Protein AF-A0A3E0QHQ4-F1 (afdb_monomer_lite)

Secondary structure (DSSP, 8-state):
--HHHHHHHHTSHHHHHH--EEEE-TTS-EEE--S--HHHHHHHHHHHHHH--SEEEE--THHHHT-SSEEEEEEEE-TT---PPSB--SS-EEEEEEEE-EEEEETTEEEEE-TT-EEEE-TT--EEE--SS-EEEEEEEET-HHHHHHHHHHHHHH--

pLDDT: mean 92.23, std 12.74, range [34.88, 98.75]

Radius of gyration: 15.25 Å; chains: 1; bounding box: 35×26×47 Å

Structure (mmCIF, N/CA/C/O backbone):
data_AF-A0A3E0QHQ4-F1
#
_entry.id   AF-A0A3E0QHQ4-F1
#
loop_
_atom_site.group_PDB
_atom_site.id
_atom_site.type_symbol
_atom_site.label_atom_id
_atom_site.label_alt_id
_atom_site.label_comp_id
_atom_site.label_asym_id
_atom_site.label_entity_id
_atom_site.label_seq_id
_atom_site.pdbx_PDB_ins_code
_atom_site.Cartn_x
_atom_site.Cartn_y
_atom_site.Cartn_z
_atom_site.occupancy
_atom_site.B_iso_or_equiv
_atom_site.auth_seq_id
_atom_site.auth_comp_id
_atom_site.auth_asym_id
_atom_site.auth_atom_id
_atom_site.pdbx_PDB_model_num
ATOM 1 N N . MET A 1 1 ? -1.762 -13.694 -1.972 1.00 93.50 1 MET A N 1
ATOM 2 C CA . MET A 1 1 ? -0.458 -13.230 -2.488 1.00 93.50 1 MET A CA 1
ATOM 3 C C . MET A 1 1 ? 0.454 -13.176 -1.283 1.00 93.50 1 MET A C 1
ATOM 5 O O . MET A 1 1 ? 0.002 -12.638 -0.286 1.00 93.50 1 MET A O 1
ATOM 9 N N . THR A 1 2 ? 1.616 -13.823 -1.336 1.00 98.12 2 THR A N 1
ATOM 10 C CA . THR A 1 2 ? 2.604 -13.817 -0.242 1.00 98.12 2 THR A CA 1
ATOM 11 C C . THR A 1 2 ? 3.611 -12.687 -0.449 1.00 98.12 2 THR A C 1
ATOM 13 O O . THR A 1 2 ? 3.608 -12.087 -1.526 1.00 98.12 2 THR A O 1
ATOM 16 N N . PHE A 1 3 ? 4.480 -12.427 0.528 1.00 98.50 3 PHE A N 1
ATOM 17 C CA . PHE A 1 3 ? 5.592 -11.477 0.394 1.00 98.50 3 PHE A CA 1
ATOM 18 C C . PHE A 1 3 ? 6.457 -11.760 -0.836 1.00 98.50 3 PHE A C 1
ATOM 20 O O . PHE A 1 3 ? 6.560 -10.902 -1.702 1.00 98.50 3 PHE A O 1
ATOM 27 N N . GLU A 1 4 ? 6.968 -12.986 -0.975 1.00 98.19 4 GLU A N 1
ATOM 28 C CA . GLU A 1 4 ? 7.810 -13.394 -2.114 1.00 98.19 4 GLU A CA 1
ATOM 29 C C . GLU A 1 4 ? 7.115 -13.135 -3.458 1.00 98.19 4 GLU A C 1
ATOM 31 O O . GLU A 1 4 ? 7.668 -12.497 -4.348 1.00 98.19 4 GLU A O 1
ATOM 36 N N . LYS A 1 5 ? 5.844 -13.544 -3.582 1.00 98.38 5 LYS A N 1
ATOM 37 C CA . LYS A 1 5 ? 5.059 -13.326 -4.807 1.00 98.38 5 LYS A CA 1
ATOM 38 C C . LYS A 1 5 ? 4.820 -11.848 -5.092 1.00 98.38 5 LYS A C 1
ATOM 40 O O . LYS A 1 5 ? 4.667 -11.473 -6.251 1.00 98.38 5 LYS A O 1
ATOM 45 N N . PHE A 1 6 ? 4.700 -11.029 -4.050 1.00 98.50 6 PHE A N 1
ATOM 46 C CA . PHE A 1 6 ? 4.532 -9.594 -4.212 1.00 98.50 6 PHE A CA 1
ATOM 47 C C . PHE A 1 6 ? 5.839 -8.924 -4.635 1.00 98.50 6 PHE A C 1
ATOM 49 O O . PHE A 1 6 ? 5.803 -8.096 -5.532 1.00 98.50 6 PHE A O 1
ATOM 56 N N . GLU A 1 7 ? 6.980 -9.302 -4.060 1.00 98.44 7 GLU A N 1
ATOM 57 C CA . GLU A 1 7 ? 8.294 -8.786 -4.466 1.00 98.44 7 GLU A CA 1
ATOM 58 C C . GLU A 1 7 ? 8.628 -9.168 -5.915 1.00 98.44 7 GLU A C 1
ATOM 60 O O . GLU A 1 7 ? 9.040 -8.312 -6.699 1.00 98.44 7 GLU A O 1
ATOM 65 N N . GLU A 1 8 ? 8.364 -10.419 -6.307 1.00 98.38 8 GLU A N 1
ATOM 66 C CA . GLU A 1 8 ? 8.473 -10.872 -7.700 1.00 98.38 8 GLU A CA 1
ATOM 67 C C . GLU A 1 8 ? 7.584 -10.045 -8.637 1.00 98.38 8 GLU A C 1
ATOM 69 O O . GLU A 1 8 ? 8.031 -9.604 -9.697 1.00 98.38 8 GLU A O 1
ATOM 74 N N . PHE A 1 9 ? 6.329 -9.806 -8.241 1.00 98.44 9 PHE A N 1
ATOM 75 C CA . PHE A 1 9 ? 5.407 -8.962 -8.997 1.00 98.44 9 PHE A CA 1
ATOM 76 C C . PHE A 1 9 ? 5.918 -7.522 -9.095 1.00 98.44 9 PHE A C 1
ATOM 78 O O . PHE A 1 9 ? 5.945 -6.966 -10.189 1.00 98.44 9 PHE A O 1
ATOM 85 N N . LEU A 1 10 ? 6.372 -6.932 -7.993 1.00 97.81 10 LEU A N 1
ATOM 86 C CA . LEU A 1 10 ? 6.834 -5.550 -7.940 1.00 97.81 10 LEU A CA 1
ATOM 87 C C . LEU A 1 10 ? 8.051 -5.320 -8.850 1.00 97.81 10 LEU A C 1
ATOM 89 O O . LEU A 1 10 ? 8.169 -4.260 -9.456 1.00 97.81 10 LEU A O 1
ATOM 93 N N . LEU A 1 11 ? 8.919 -6.323 -9.004 1.00 98.06 11 LEU A N 1
ATOM 94 C CA . LEU A 1 11 ? 10.078 -6.301 -9.907 1.00 98.06 11 LEU A CA 1
ATOM 95 C C . LEU A 1 11 ? 9.751 -6.689 -11.360 1.00 98.06 11 LEU A C 1
ATOM 97 O O . LEU A 1 11 ? 10.646 -6.693 -12.212 1.00 98.06 11 LEU A O 1
ATOM 101 N N . SER A 1 12 ? 8.501 -7.040 -11.661 1.00 97.81 12 SER A N 1
ATOM 102 C CA . SER A 1 12 ? 8.080 -7.478 -12.991 1.00 97.81 12 SER A CA 1
ATOM 103 C C . SER A 1 12 ? 7.784 -6.307 -13.932 1.00 97.81 12 SER A C 1
ATOM 105 O O . SER A 1 12 ? 7.450 -5.198 -13.510 1.00 97.81 12 SER A O 1
ATOM 107 N N . SER A 1 13 ? 7.846 -6.576 -15.237 1.00 96.06 13 SER A N 1
ATOM 108 C CA . SER A 1 13 ? 7.407 -5.623 -16.259 1.00 96.06 13 SER A CA 1
ATOM 109 C C . SER A 1 13 ? 5.898 -5.374 -16.213 1.00 96.06 13 SER A C 1
ATOM 111 O O . SER A 1 13 ? 5.464 -4.282 -16.558 1.00 96.06 13 SER A O 1
ATOM 113 N N . GLU A 1 14 ? 5.103 -6.350 -15.765 1.00 95.75 14 GLU A N 1
ATOM 114 C CA . GLU A 1 14 ? 3.658 -6.185 -15.577 1.00 95.75 14 GLU A CA 1
ATOM 115 C C . GLU A 1 14 ? 3.366 -5.078 -14.560 1.00 95.75 14 GLU A C 1
ATOM 117 O O . GLU A 1 14 ? 2.608 -4.161 -14.864 1.00 95.75 14 GLU A O 1
ATOM 122 N N . CYS A 1 15 ? 4.013 -5.110 -13.389 1.00 96.88 15 CYS A N 1
ATOM 123 C CA . CYS A 1 15 ? 3.838 -4.057 -12.390 1.00 96.88 15 CYS A CA 1
ATOM 124 C C . CYS A 1 15 ? 4.296 -2.698 -12.927 1.00 96.88 15 CYS A C 1
ATOM 126 O O . CYS A 1 15 ? 3.545 -1.733 -12.851 1.00 96.88 15 CYS A O 1
ATOM 128 N N . TYR A 1 16 ? 5.479 -2.649 -13.539 1.00 96.00 16 TYR A N 1
ATOM 129 C CA . TYR A 1 16 ? 6.041 -1.414 -14.082 1.00 96.00 16 TYR A CA 1
ATOM 130 C C . TYR A 1 16 ? 5.143 -0.726 -15.127 1.00 96.00 16 TYR A C 1
ATOM 132 O O . TYR A 1 16 ? 5.019 0.495 -15.113 1.00 96.00 16 TYR A O 1
ATOM 140 N N . TRP A 1 17 ? 4.523 -1.484 -16.036 1.00 93.31 17 TRP A N 1
ATOM 141 C CA . TRP A 1 17 ? 3.737 -0.900 -17.129 1.00 93.31 17 TRP A CA 1
ATOM 142 C C . TRP A 1 17 ? 2.272 -0.633 -16.781 1.00 93.31 17 TRP A C 1
ATOM 144 O O . TRP A 1 17 ? 1.660 0.244 -17.387 1.00 93.31 17 TRP A O 1
ATOM 154 N N . GLU A 1 18 ? 1.693 -1.389 -15.847 1.00 93.75 18 GLU A N 1
ATOM 155 C CA . GLU A 1 18 ? 0.245 -1.359 -15.592 1.00 93.75 18 GLU A CA 1
ATOM 156 C C . GLU A 1 18 ? -0.140 -0.736 -14.246 1.00 93.75 18 GLU A C 1
ATOM 158 O O . GLU A 1 18 ? -1.335 -0.574 -13.971 1.00 93.75 18 GLU A O 1
ATOM 163 N N . HIS A 1 19 ? 0.837 -0.395 -13.401 1.00 95.56 19 HIS A N 1
ATOM 164 C CA . HIS A 1 19 ? 0.591 0.068 -12.040 1.00 95.56 19 HIS A CA 1
ATOM 165 C C . HIS A 1 19 ? 1.437 1.282 -11.665 1.00 95.56 19 HIS A C 1
ATOM 167 O O . HIS A 1 19 ? 2.629 1.352 -11.952 1.00 95.56 19 HIS A O 1
ATOM 173 N N . ASP A 1 20 ? 0.822 2.201 -10.921 1.00 95.50 20 ASP A N 1
ATOM 174 C CA . ASP A 1 20 ? 1.558 3.291 -10.290 1.00 95.50 20 ASP A CA 1
ATOM 175 C C . ASP A 1 20 ? 2.184 2.781 -8.993 1.00 95.50 20 ASP A C 1
ATOM 177 O O . ASP A 1 20 ? 1.489 2.270 -8.103 1.00 95.50 20 ASP A O 1
ATOM 181 N N . VAL A 1 21 ? 3.501 2.938 -8.881 1.00 97.75 21 VAL A N 1
ATOM 182 C CA . VAL A 1 21 ? 4.266 2.527 -7.704 1.00 97.75 21 VAL A CA 1
ATOM 183 C C . VAL A 1 21 ? 4.810 3.755 -7.000 1.00 97.75 21 VAL A C 1
ATOM 185 O O . VAL A 1 21 ? 5.430 4.634 -7.596 1.00 97.75 21 VAL A O 1
ATOM 188 N N . SER A 1 22 ? 4.571 3.813 -5.699 1.00 98.31 22 SER A N 1
ATOM 189 C CA . SER A 1 22 ? 5.026 4.887 -4.827 1.00 98.31 22 SER A CA 1
ATOM 190 C C . SER A 1 22 ? 5.534 4.320 -3.509 1.00 98.31 22 SER A C 1
ATOM 192 O O . SER A 1 22 ? 5.341 3.140 -3.206 1.00 98.31 22 SER A O 1
ATOM 194 N N . TYR A 1 23 ? 6.186 5.153 -2.710 1.00 98.44 23 TYR A N 1
ATOM 195 C CA . TYR A 1 23 ? 6.581 4.802 -1.352 1.00 98.44 23 TYR A CA 1
ATOM 196 C C . TYR A 1 23 ? 6.233 5.923 -0.378 1.00 98.44 23 TYR A C 1
ATOM 198 O O . TYR A 1 23 ? 6.198 7.093 -0.748 1.00 98.44 23 TYR A O 1
ATOM 206 N N . ILE A 1 24 ? 5.955 5.552 0.866 1.00 98.38 24 ILE A N 1
ATOM 207 C CA . ILE A 1 24 ? 5.717 6.469 1.977 1.00 98.38 24 ILE A CA 1
ATOM 208 C C . ILE A 1 24 ? 7.021 6.568 2.758 1.00 98.38 24 ILE A C 1
ATOM 210 O O . ILE A 1 24 ? 7.557 5.541 3.178 1.00 98.38 24 ILE A O 1
ATOM 214 N N . ASP A 1 25 ? 7.544 7.778 2.918 1.00 97.25 25 ASP A N 1
ATOM 215 C CA . ASP A 1 25 ? 8.759 8.024 3.691 1.00 97.25 25 ASP A CA 1
ATOM 216 C C . ASP A 1 25 ? 8.486 8.133 5.199 1.00 97.25 25 ASP A C 1
ATOM 218 O O . ASP A 1 25 ? 7.344 8.138 5.654 1.00 97.25 25 ASP A O 1
ATOM 222 N N . LYS A 1 26 ? 9.555 8.246 5.990 1.00 95.81 26 LYS A N 1
ATOM 223 C CA . LYS A 1 26 ? 9.501 8.398 7.454 1.00 95.81 26 LYS A CA 1
ATOM 224 C C . LYS A 1 26 ? 8.670 9.589 7.951 1.00 95.81 26 LYS A C 1
ATOM 226 O O . LYS A 1 26 ? 8.250 9.578 9.105 1.00 95.81 26 LYS A O 1
ATOM 231 N N . ASP A 1 27 ? 8.463 10.597 7.106 1.00 95.31 27 ASP A N 1
ATOM 232 C CA . ASP A 1 27 ? 7.695 11.799 7.424 1.00 95.31 27 ASP A CA 1
ATOM 233 C C . ASP A 1 27 ? 6.208 11.623 7.043 1.00 95.31 27 ASP A C 1
ATOM 235 O O . ASP A 1 27 ? 5.406 12.543 7.200 1.00 95.31 27 ASP A O 1
ATOM 239 N N . GLY A 1 28 ? 5.820 10.431 6.568 1.00 93.69 28 GLY A N 1
ATOM 240 C CA . GLY A 1 28 ? 4.455 10.091 6.169 1.00 93.69 28 GLY A CA 1
ATOM 241 C C . GLY A 1 28 ? 4.079 10.602 4.777 1.00 93.69 28 GLY A C 1
ATOM 242 O O . GLY A 1 28 ? 2.896 10.606 4.428 1.00 93.69 28 GLY A O 1
ATOM 243 N N . LEU A 1 29 ? 5.054 11.039 3.973 1.00 95.31 29 LEU A N 1
ATOM 244 C CA . LEU A 1 29 ? 4.827 11.615 2.649 1.00 95.31 29 LEU A CA 1
ATOM 245 C C . LEU A 1 29 ? 4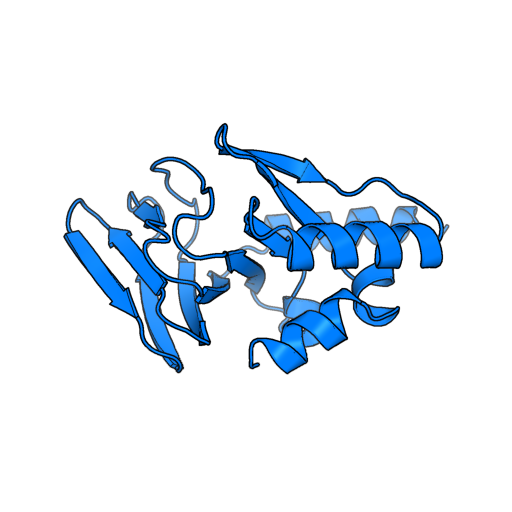.909 10.535 1.565 1.00 95.31 29 LEU A C 1
ATOM 247 O O . LEU A 1 29 ? 5.855 9.751 1.529 1.00 95.31 29 LEU A O 1
ATOM 251 N N . GLN A 1 30 ? 3.922 10.506 0.663 1.00 97.06 30 GLN A N 1
ATOM 252 C CA . GLN A 1 30 ? 3.903 9.596 -0.488 1.00 97.06 30 GLN A CA 1
ATOM 253 C C . GLN A 1 30 ? 4.696 10.192 -1.663 1.00 97.06 30 GLN A C 1
ATOM 255 O O . GLN A 1 30 ? 4.409 11.301 -2.114 1.00 97.06 30 GLN A O 1
ATOM 260 N N . HIS A 1 31 ? 5.627 9.412 -2.211 1.00 97.00 31 HIS A N 1
ATOM 261 C CA . HIS A 1 31 ? 6.467 9.760 -3.357 1.00 97.00 31 HIS A CA 1
ATOM 262 C C . HIS A 1 31 ? 6.239 8.772 -4.495 1.00 97.00 31 HIS A C 1
ATOM 264 O O . HIS A 1 31 ? 6.480 7.575 -4.340 1.00 97.00 31 HIS A O 1
ATOM 270 N N . LEU A 1 32 ? 5.771 9.262 -5.643 1.00 96.75 32 LEU A N 1
ATOM 271 C CA . LEU A 1 32 ? 5.648 8.453 -6.855 1.00 96.75 32 LEU A CA 1
ATOM 272 C C . LEU A 1 32 ? 7.044 8.128 -7.402 1.00 96.75 32 LEU A C 1
ATOM 274 O O . LEU A 1 32 ? 7.881 9.025 -7.519 1.00 96.75 32 LEU A O 1
ATOM 278 N N . ILE A 1 33 ? 7.288 6.868 -7.769 1.00 94.31 33 ILE A N 1
ATOM 279 C CA . ILE A 1 33 ? 8.486 6.511 -8.532 1.00 94.31 33 ILE A CA 1
ATOM 280 C C . ILE A 1 33 ? 8.309 7.095 -9.934 1.00 94.31 33 ILE A C 1
ATOM 282 O O . ILE A 1 33 ? 7.375 6.742 -10.652 1.00 94.31 33 ILE A O 1
ATOM 286 N N . ALA A 1 34 ? 9.168 8.049 -10.288 1.00 86.81 34 ALA A N 1
ATOM 287 C CA . ALA A 1 34 ? 9.059 8.781 -11.541 1.00 86.81 34 ALA A CA 1
ATOM 288 C C . ALA A 1 34 ? 9.223 7.852 -12.762 1.00 86.81 34 ALA A C 1
ATOM 290 O O . ALA A 1 34 ? 9.878 6.813 -12.656 1.00 86.81 34 ALA A O 1
ATOM 291 N N . PRO A 1 35 ? 8.677 8.235 -13.934 1.00 79.12 35 PRO A N 1
ATOM 292 C CA . PRO A 1 35 ? 8.932 7.519 -15.177 1.00 79.12 35 PRO A CA 1
ATOM 293 C C . PRO A 1 35 ? 10.437 7.420 -15.437 1.00 79.12 35 PRO A C 1
ATOM 295 O O . PRO A 1 35 ? 11.134 8.435 -15.481 1.00 79.12 35 PRO A O 1
ATOM 298 N N . GLN A 1 36 ? 10.925 6.197 -15.593 1.00 88.31 36 GLN A N 1
ATOM 299 C CA . GLN A 1 36 ? 12.336 5.868 -15.772 1.00 88.31 36 GLN A CA 1
ATOM 300 C C . GLN A 1 36 ? 12.449 4.564 -16.554 1.00 88.31 36 GLN A C 1
ATOM 302 O O . GLN A 1 36 ? 11.459 3.851 -16.681 1.00 88.31 36 GLN A O 1
ATOM 307 N N . GLU A 1 37 ? 13.623 4.225 -17.080 1.00 96.06 37 GLU A N 1
ATOM 308 C CA . GLU A 1 37 ? 13.770 2.965 -17.815 1.00 96.06 37 GLU A CA 1
ATOM 309 C C . GLU A 1 37 ? 13.477 1.761 -16.901 1.00 96.06 37 GLU A C 1
ATOM 311 O O . GLU A 1 37 ? 13.741 1.792 -15.696 1.00 96.06 37 GLU A O 1
ATOM 316 N N . PHE A 1 38 ? 12.967 0.658 -17.461 1.00 95.88 38 PHE A N 1
ATOM 317 C CA . PHE A 1 38 ? 12.530 -0.491 -16.651 1.00 95.88 38 PHE A CA 1
ATOM 318 C C . PHE A 1 38 ? 13.631 -1.028 -15.715 1.00 95.88 38 PHE A C 1
ATOM 320 O O . PHE A 1 38 ? 13.367 -1.364 -14.563 1.00 95.88 38 PHE A O 1
ATOM 327 N N . TRP A 1 39 ? 14.887 -1.055 -16.166 1.00 95.94 39 TRP A N 1
ATOM 328 C CA . TRP A 1 39 ? 16.010 -1.503 -15.335 1.00 95.94 39 TRP A CA 1
ATOM 329 C C . TRP A 1 39 ? 16.315 -0.535 -14.172 1.00 95.94 39 TRP A C 1
ATOM 331 O O . TRP A 1 39 ? 16.702 -0.976 -13.084 1.00 95.94 39 TRP A O 1
ATOM 341 N N . GLU A 1 40 ? 16.113 0.774 -14.363 1.00 96.62 40 GLU A N 1
ATOM 342 C CA . GLU A 1 40 ? 16.244 1.786 -13.305 1.00 96.62 40 GLU A CA 1
ATOM 343 C C . GLU A 1 40 ? 15.140 1.586 -12.272 1.00 96.62 40 GLU A C 1
ATOM 345 O O . GLU A 1 40 ? 15.391 1.639 -11.064 1.00 96.62 40 GLU A O 1
ATOM 350 N N . TYR A 1 41 ? 13.910 1.330 -12.740 1.00 97.12 41 TYR A N 1
ATOM 351 C CA . TYR A 1 41 ? 12.757 0.996 -11.898 1.00 97.12 41 TYR A CA 1
ATOM 352 C C . TYR A 1 41 ? 13.055 -0.226 -11.033 1.00 97.12 41 TYR A C 1
ATOM 354 O O . TYR A 1 41 ? 12.985 -0.132 -9.807 1.00 97.12 41 TYR A O 1
ATOM 362 N N . GLN A 1 42 ? 13.498 -1.328 -11.644 1.00 97.00 42 GLN A N 1
ATOM 363 C CA . GLN A 1 42 ? 13.854 -2.544 -10.913 1.00 97.00 42 GLN A CA 1
ATOM 364 C C . GLN A 1 42 ? 14.938 -2.284 -9.865 1.00 97.00 42 GLN A C 1
ATOM 366 O O . GLN A 1 42 ? 14.820 -2.753 -8.737 1.00 97.00 42 GLN A O 1
ATOM 371 N N . THR A 1 43 ? 15.966 -1.501 -10.203 1.00 96.81 43 THR A N 1
ATOM 372 C CA . THR A 1 43 ? 17.051 -1.164 -9.267 1.00 96.81 43 THR A CA 1
ATOM 373 C C . THR A 1 43 ? 16.538 -0.339 -8.087 1.00 96.81 43 THR A C 1
ATOM 375 O O . THR A 1 43 ? 16.899 -0.599 -6.940 1.00 96.81 43 THR A O 1
ATOM 378 N N . THR A 1 44 ? 15.671 0.637 -8.360 1.00 97.38 44 THR A N 1
ATOM 379 C CA . THR A 1 44 ? 15.077 1.503 -7.336 1.00 97.38 44 THR A CA 1
ATOM 380 C C . THR A 1 44 ? 14.198 0.692 -6.394 1.00 97.38 44 THR A C 1
ATOM 382 O O . THR A 1 44 ? 14.389 0.738 -5.183 1.00 97.38 44 THR A O 1
ATOM 385 N N . VAL A 1 45 ? 13.280 -0.102 -6.940 1.00 97.50 45 VAL A N 1
ATOM 386 C CA . VAL A 1 45 ? 12.376 -0.956 -6.165 1.00 97.50 45 VAL A CA 1
ATOM 387 C C . VAL A 1 45 ? 13.138 -2.001 -5.355 1.00 97.50 45 VAL A C 1
ATOM 389 O O . VAL A 1 45 ? 12.859 -2.161 -4.170 1.00 97.50 45 VAL A O 1
ATOM 392 N N . ALA A 1 46 ? 14.122 -2.681 -5.953 1.00 98.06 46 ALA A N 1
ATOM 393 C CA . ALA A 1 46 ? 14.938 -3.668 -5.247 1.00 98.06 46 ALA A CA 1
ATOM 394 C C . ALA A 1 46 ? 15.662 -3.046 -4.047 1.00 98.06 46 ALA A C 1
ATOM 396 O O . ALA A 1 46 ? 15.725 -3.656 -2.981 1.00 98.06 46 ALA A O 1
ATOM 397 N N . ARG A 1 47 ? 16.160 -1.812 -4.199 1.00 98.12 47 ARG A N 1
ATOM 398 C CA . ARG A 1 47 ? 16.756 -1.059 -3.094 1.00 98.12 47 ARG A CA 1
ATOM 399 C C . ARG A 1 47 ? 15.730 -0.760 -1.997 1.00 98.12 47 ARG A C 1
ATOM 401 O O . ARG A 1 47 ? 16.018 -1.040 -0.842 1.00 98.12 47 ARG A O 1
ATOM 408 N N . LEU A 1 48 ? 14.540 -0.259 -2.344 1.00 97.94 48 LEU A N 1
ATOM 409 C CA . LEU A 1 48 ? 13.492 0.052 -1.359 1.00 97.94 48 LEU A CA 1
ATOM 410 C C . LEU A 1 48 ? 13.033 -1.189 -0.577 1.00 97.94 48 LEU A C 1
ATOM 412 O O . LEU A 1 48 ? 12.805 -1.096 0.627 1.00 97.94 48 LEU A O 1
ATOM 416 N N . ILE A 1 49 ? 12.928 -2.347 -1.241 1.00 97.94 49 ILE A N 1
ATOM 417 C CA . ILE A 1 49 ? 12.646 -3.628 -0.574 1.00 97.94 49 ILE A CA 1
ATOM 418 C C . ILE A 1 49 ? 13.768 -3.969 0.414 1.00 97.94 49 ILE A C 1
ATOM 420 O O . ILE A 1 49 ? 13.486 -4.345 1.545 1.00 97.94 49 ILE A O 1
ATOM 424 N N . ALA A 1 50 ? 15.030 -3.851 -0.010 1.00 97.62 50 ALA A N 1
ATOM 425 C CA . ALA A 1 50 ? 16.182 -4.267 0.787 1.00 97.62 50 ALA A CA 1
ATOM 426 C C . ALA A 1 50 ? 16.475 -3.348 1.984 1.00 97.62 50 ALA A C 1
ATOM 428 O O . ALA A 1 50 ? 16.969 -3.822 3.003 1.00 97.62 50 ALA A O 1
ATOM 429 N N . GLU A 1 51 ? 16.213 -2.047 1.853 1.00 96.25 51 GLU A N 1
ATOM 430 C CA . GLU A 1 51 ? 16.448 -1.063 2.915 1.00 96.25 51 GLU A CA 1
ATOM 431 C C . GLU A 1 51 ? 15.420 -1.184 4.049 1.00 96.25 51 GLU A C 1
ATOM 433 O O . GLU A 1 51 ? 15.752 -0.894 5.192 1.00 96.25 51 GLU A O 1
ATOM 438 N N . GLU A 1 52 ? 14.195 -1.641 3.759 1.00 96.44 52 GLU A N 1
ATOM 439 C CA . GLU A 1 52 ? 13.115 -1.794 4.750 1.00 96.44 52 GLU A CA 1
ATOM 440 C C . GLU A 1 52 ? 12.831 -0.508 5.568 1.00 96.44 52 GLU A C 1
ATOM 442 O O . GLU A 1 52 ? 12.362 -0.567 6.703 1.00 96.44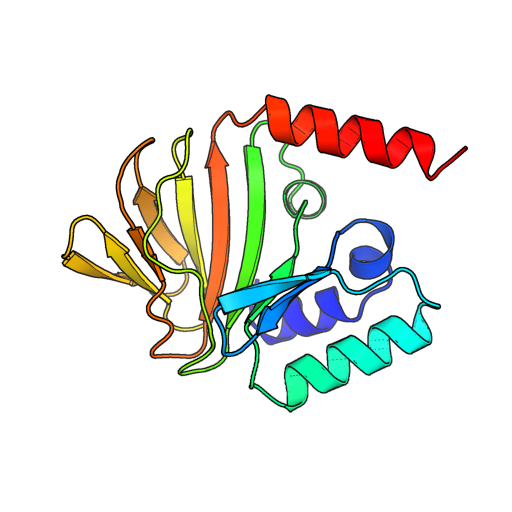 52 GLU A O 1
ATOM 447 N N . GLU A 1 53 ? 13.064 0.675 4.984 1.00 97.00 53 GLU A N 1
ATOM 448 C CA . GLU A 1 53 ? 12.844 1.976 5.648 1.00 97.00 53 GLU A CA 1
ATOM 449 C C . GLU A 1 53 ? 11.528 2.664 5.250 1.00 97.00 53 GLU A C 1
ATOM 451 O O . GLU A 1 53 ? 11.090 3.615 5.901 1.00 97.00 53 GLU A O 1
ATOM 456 N N . VAL A 1 54 ? 10.883 2.201 4.177 1.00 98.38 54 VAL A N 1
ATOM 457 C CA . VAL A 1 54 ? 9.684 2.822 3.596 1.00 98.38 54 VAL A CA 1
ATOM 458 C C . VAL A 1 54 ? 8.540 1.825 3.481 1.00 98.38 54 VAL A C 1
ATOM 460 O O . VAL A 1 54 ? 8.759 0.619 3.399 1.00 98.38 54 VAL A O 1
ATOM 463 N N . THR A 1 55 ? 7.308 2.325 3.402 1.00 98.62 55 THR A N 1
ATOM 464 C CA . THR A 1 55 ? 6.162 1.499 2.994 1.00 98.62 55 THR A CA 1
ATOM 465 C C . THR A 1 55 ? 5.933 1.670 1.505 1.00 98.62 55 THR A C 1
ATOM 467 O O . THR A 1 55 ? 5.670 2.778 1.045 1.00 98.62 55 THR A O 1
ATOM 470 N N . ILE A 1 56 ? 5.990 0.580 0.746 1.00 98.69 56 ILE A N 1
ATOM 471 C CA . ILE A 1 56 ? 5.720 0.599 -0.693 1.00 98.69 56 ILE A CA 1
ATOM 472 C C . ILE A 1 56 ? 4.211 0.500 -0.918 1.00 98.69 56 ILE A C 1
ATOM 474 O O . ILE A 1 56 ? 3.531 -0.318 -0.294 1.00 98.69 56 ILE A O 1
ATOM 478 N N . LYS A 1 57 ? 3.687 1.317 -1.829 1.00 98.56 57 LYS A N 1
ATOM 479 C CA . LYS A 1 57 ? 2.285 1.337 -2.246 1.00 98.56 57 LYS A CA 1
ATOM 480 C C . LYS A 1 57 ? 2.192 1.114 -3.751 1.00 98.56 57 LYS A C 1
ATOM 482 O O . LYS A 1 57 ? 2.815 1.835 -4.528 1.00 98.56 57 LYS A O 1
ATOM 487 N N . VAL A 1 58 ? 1.364 0.153 -4.148 1.00 98.25 58 VAL A N 1
ATOM 488 C CA . VAL A 1 58 ? 1.017 -0.118 -5.547 1.00 98.25 58 VAL A CA 1
ATOM 489 C C . VAL A 1 58 ? -0.458 0.169 -5.752 1.00 98.25 58 VAL A C 1
ATOM 491 O O . VAL A 1 58 ? -1.315 -0.398 -5.067 1.00 98.25 58 VAL A O 1
ATOM 494 N N . GLU A 1 59 ? -0.763 1.045 -6.697 1.00 96.69 59 GLU A N 1
ATOM 495 C CA . GLU A 1 59 ? -2.134 1.391 -7.054 1.00 96.69 59 GLU A CA 1
ATOM 496 C C . GLU A 1 59 ? -2.624 0.557 -8.245 1.00 96.69 59 GLU A C 1
ATOM 498 O O . GLU A 1 59 ? -1.884 -0.186 -8.890 1.00 96.69 59 GLU A O 1
ATOM 503 N N . GLN A 1 60 ? -3.918 0.652 -8.538 1.00 95.19 60 GLN A N 1
ATOM 504 C CA . GLN A 1 60 ? -4.545 -0.019 -9.680 1.00 95.19 60 GLN A CA 1
ATOM 505 C C . GLN A 1 60 ? -4.537 -1.564 -9.634 1.00 95.19 60 GLN A C 1
ATOM 507 O O . GLN A 1 60 ? -4.722 -2.226 -10.658 1.00 95.19 60 GLN A O 1
ATOM 512 N N . MET A 1 61 ? -4.397 -2.176 -8.453 1.00 96.81 61 MET A N 1
ATOM 513 C CA . MET A 1 61 ? -4.318 -3.639 -8.283 1.00 96.81 61 MET A CA 1
ATOM 514 C C . MET A 1 61 ? -5.605 -4.391 -8.652 1.00 96.81 61 MET A C 1
ATOM 516 O O . MET A 1 61 ? -5.590 -5.610 -8.836 1.00 96.81 61 MET A O 1
ATOM 520 N N . GLN A 1 62 ? -6.716 -3.681 -8.855 1.00 94.62 62 GLN A N 1
ATOM 521 C CA . GLN A 1 62 ? -7.915 -4.233 -9.483 1.00 94.62 62 GLN A CA 1
ATOM 522 C C . GLN A 1 62 ? -7.651 -4.777 -10.890 1.00 94.62 62 GLN A C 1
ATOM 524 O O . GLN A 1 62 ? -8.323 -5.724 -11.284 1.00 94.62 62 GLN A O 1
ATOM 529 N N . ARG A 1 63 ? -6.654 -4.258 -11.623 1.00 92.69 63 ARG A N 1
ATOM 530 C CA . ARG A 1 63 ? -6.249 -4.793 -12.935 1.00 92.69 63 ARG A CA 1
ATOM 531 C C . ARG A 1 63 ? -5.691 -6.205 -12.802 1.00 92.69 63 ARG A C 1
ATOM 533 O O . ARG A 1 63 ? -6.206 -7.130 -13.427 1.00 92.69 63 ARG A O 1
ATOM 540 N N . TYR A 1 64 ? -4.714 -6.369 -11.910 1.00 95.00 64 TYR A N 1
ATOM 541 C CA . TYR A 1 64 ? -4.074 -7.650 -11.618 1.00 95.00 64 TYR A CA 1
ATOM 542 C C . TYR A 1 64 ? -5.096 -8.708 -11.169 1.00 95.00 64 TYR A C 1
ATOM 544 O O . TYR A 1 64 ? -5.107 -9.841 -11.652 1.00 95.00 64 TYR A O 1
ATOM 552 N N . TRP A 1 65 ? -6.024 -8.330 -10.282 1.00 95.00 65 TRP A N 1
ATOM 553 C CA . TRP A 1 65 ? -7.067 -9.234 -9.780 1.00 95.00 65 TRP A CA 1
ATOM 554 C C . TRP A 1 65 ? -8.359 -9.265 -10.605 1.00 95.00 65 TRP A C 1
ATOM 556 O O . TRP A 1 65 ? -9.273 -10.006 -10.247 1.00 95.00 65 TRP A O 1
ATOM 566 N N . LYS A 1 66 ? -8.422 -8.524 -11.717 1.00 93.56 66 LYS A N 1
ATOM 567 C CA . LYS A 1 66 ? -9.556 -8.471 -12.655 1.00 93.56 66 LYS A CA 1
ATOM 568 C C . LYS A 1 66 ? -10.888 -8.076 -12.003 1.00 93.56 66 LYS A C 1
ATOM 570 O O . LYS A 1 66 ? -11.926 -8.655 -12.313 1.00 93.56 66 LYS A O 1
ATOM 575 N N . TRP A 1 67 ? -10.847 -7.083 -11.119 1.00 91.31 67 TRP A N 1
ATOM 576 C CA . TRP A 1 67 ? -12.037 -6.424 -10.575 1.00 91.31 67 TRP A CA 1
ATOM 577 C C . TRP A 1 67 ? -12.368 -5.162 -11.375 1.00 91.31 67 TRP A C 1
ATOM 579 O O . TRP A 1 67 ? -11.473 -4.423 -11.787 1.00 91.31 67 TRP A O 1
ATOM 589 N N . ASP A 1 68 ? -13.656 -4.895 -11.571 1.00 87.62 68 ASP A N 1
ATOM 590 C CA . ASP A 1 68 ? -14.167 -3.739 -12.316 1.00 87.62 68 ASP A CA 1
ATOM 591 C C . ASP A 1 68 ? -15.114 -2.839 -11.501 1.00 87.62 68 ASP A C 1
ATOM 593 O O . ASP A 1 68 ? -15.546 -1.803 -12.008 1.00 87.62 68 ASP A O 1
ATOM 597 N N . ASP A 1 69 ? -15.370 -3.194 -10.238 1.00 87.19 69 ASP A N 1
ATOM 598 C CA . ASP A 1 69 ? -16.343 -2.573 -9.329 1.00 87.19 69 ASP A CA 1
ATOM 599 C C . ASP A 1 69 ? -15.713 -1.842 -8.123 1.00 87.19 69 ASP A C 1
ATOM 601 O O . ASP A 1 69 ? -16.428 -1.313 -7.268 1.00 87.19 69 ASP A O 1
ATOM 605 N N . ARG A 1 70 ? -14.377 -1.834 -8.017 1.00 91.25 70 ARG A N 1
ATOM 606 C CA . ARG A 1 70 ? -13.632 -1.264 -6.881 1.00 91.25 70 ARG A CA 1
ATOM 607 C C . ARG A 1 70 ? -12.225 -0.816 -7.263 1.00 91.25 70 ARG A C 1
ATOM 609 O O . ARG A 1 70 ? -11.609 -1.406 -8.154 1.00 91.25 70 ARG A O 1
ATOM 616 N N . THR A 1 71 ? -11.687 0.163 -6.545 1.00 95.06 71 THR A N 1
ATOM 617 C CA . THR A 1 71 ? -10.245 0.449 -6.541 1.00 95.06 71 THR A CA 1
ATOM 618 C C . THR A 1 71 ? -9.536 -0.514 -5.598 1.00 95.06 71 THR A C 1
ATOM 620 O O . THR A 1 71 ? -10.109 -0.954 -4.597 1.00 95.06 71 THR A O 1
ATOM 623 N N . ILE A 1 72 ? -8.299 -0.897 -5.925 1.00 96.62 72 ILE A N 1
ATOM 624 C CA . ILE A 1 72 ? -7.480 -1.693 -5.013 1.00 96.62 72 ILE A CA 1
ATOM 625 C C . ILE A 1 72 ? -6.063 -1.138 -4.946 1.00 96.62 72 ILE A C 1
ATOM 627 O O . ILE A 1 72 ? -5.377 -1.034 -5.964 1.00 96.62 72 ILE A O 1
ATOM 631 N N . HIS A 1 73 ? -5.623 -0.827 -3.729 1.00 97.19 73 HIS A N 1
ATOM 632 C CA . HIS A 1 73 ? -4.255 -0.417 -3.419 1.00 97.19 73 HIS A CA 1
ATOM 633 C C . HIS A 1 73 ? -3.601 -1.486 -2.550 1.00 97.19 73 HIS A C 1
ATOM 635 O O . HIS A 1 73 ? -4.201 -1.954 -1.581 1.00 97.19 73 HIS A O 1
ATOM 641 N N . VAL A 1 74 ? -2.377 -1.879 -2.877 1.00 98.50 74 VAL A N 1
ATOM 642 C CA . VAL A 1 74 ? -1.594 -2.808 -2.060 1.00 98.50 74 VAL A CA 1
ATOM 643 C C . VAL A 1 74 ? -0.505 -2.039 -1.340 1.00 98.50 74 VAL A C 1
ATOM 645 O O . VAL A 1 74 ? 0.190 -1.235 -1.952 1.00 98.50 74 VAL A O 1
ATOM 648 N N . PHE A 1 75 ? -0.365 -2.299 -0.045 1.00 98.50 75 PHE A N 1
ATOM 649 C CA . PHE A 1 75 ? 0.694 -1.738 0.781 1.00 98.50 75 PHE A CA 1
ATOM 650 C C . PHE A 1 75 ? 1.578 -2.864 1.298 1.00 98.50 75 PHE A C 1
ATOM 652 O O . PHE A 1 75 ? 1.080 -3.862 1.830 1.00 98.50 75 PHE A O 1
ATOM 659 N N . TYR A 1 76 ? 2.881 -2.674 1.148 1.00 98.69 76 TYR A N 1
ATOM 660 C CA . TYR A 1 76 ? 3.929 -3.547 1.644 1.00 98.69 76 TYR A CA 1
ATOM 661 C C . TYR A 1 76 ? 4.787 -2.752 2.619 1.00 98.69 76 TYR A C 1
ATOM 663 O O . TYR A 1 76 ? 5.542 -1.869 2.210 1.00 98.69 76 TYR A O 1
ATOM 671 N N . ASN A 1 77 ? 4.604 -3.016 3.912 1.00 98.25 77 ASN A N 1
ATOM 672 C CA . ASN A 1 77 ? 5.292 -2.293 4.972 1.00 98.25 77 ASN A CA 1
ATOM 673 C C . ASN A 1 77 ? 6.290 -3.203 5.701 1.00 98.25 77 ASN A C 1
ATOM 675 O O . ASN A 1 77 ? 5.938 -4.343 6.023 1.00 98.25 77 ASN A O 1
ATOM 679 N N . PRO A 1 78 ? 7.489 -2.702 6.035 1.00 98.00 78 PRO A N 1
ATOM 680 C CA . PRO A 1 78 ? 8.377 -3.331 7.004 1.00 98.00 78 PRO A CA 1
ATOM 681 C C . PRO A 1 78 ? 7.825 -3.162 8.429 1.00 98.00 78 PRO A C 1
ATOM 683 O O . PRO A 1 78 ? 6.849 -2.436 8.659 1.00 98.00 78 PRO A O 1
ATOM 686 N N . ALA A 1 79 ? 8.430 -3.852 9.398 1.00 97.94 79 ALA A N 1
ATOM 687 C CA . ALA A 1 79 ? 8.095 -3.668 10.809 1.00 97.94 79 ALA A CA 1
ATOM 688 C C . ALA A 1 79 ? 8.525 -2.268 11.275 1.00 97.94 79 ALA A C 1
ATOM 690 O O . ALA A 1 79 ? 9.659 -1.857 11.050 1.00 97.94 79 ALA A O 1
ATOM 691 N N . GLY A 1 80 ? 7.611 -1.527 11.898 1.00 97.44 80 GLY A N 1
ATOM 692 C CA . GLY A 1 80 ? 7.799 -0.111 12.223 1.00 97.44 80 GLY A CA 1
ATOM 693 C C . GLY A 1 80 ? 7.796 0.817 11.003 1.00 97.44 80 GLY A C 1
ATOM 694 O O . GLY A 1 80 ? 8.154 1.985 11.137 1.00 97.44 80 GLY A O 1
ATOM 695 N N . GLY A 1 81 ? 7.415 0.317 9.822 1.00 96.81 81 GLY A N 1
ATOM 696 C CA . GLY A 1 81 ? 7.443 1.081 8.580 1.00 96.81 81 GLY A CA 1
ATOM 697 C C . GLY A 1 81 ? 6.487 2.279 8.590 1.00 96.81 81 GLY A C 1
ATOM 698 O O . GLY A 1 81 ? 5.405 2.204 9.186 1.00 96.81 81 GLY A O 1
ATOM 699 N N . PRO A 1 82 ? 6.832 3.372 7.892 1.00 97.44 82 PRO A N 1
ATOM 700 C CA . PRO A 1 82 ? 6.035 4.591 7.892 1.00 97.44 82 PRO A CA 1
ATOM 701 C C . PRO A 1 82 ? 4.644 4.400 7.292 1.00 97.44 82 PRO A C 1
ATOM 703 O O . PRO A 1 82 ? 4.380 3.479 6.518 1.00 97.44 82 PRO A O 1
ATOM 706 N N . THR A 1 83 ? 3.727 5.287 7.649 1.00 96.44 83 THR A N 1
ATOM 707 C CA . THR A 1 83 ? 2.320 5.210 7.261 1.00 96.44 83 THR A CA 1
ATOM 708 C C . THR A 1 83 ? 1.680 6.586 7.338 1.00 96.44 83 THR A C 1
ATOM 710 O O . THR A 1 83 ? 2.204 7.484 7.992 1.00 96.44 83 THR A O 1
ATOM 713 N N . PHE A 1 84 ? 0.526 6.740 6.697 1.00 93.88 84 PHE A N 1
ATOM 714 C CA . PHE A 1 84 ? -0.295 7.933 6.837 1.00 93.88 84 PHE A CA 1
ATOM 715 C C . PHE A 1 84 ? -0.795 8.119 8.269 1.00 93.88 84 PHE A C 1
ATOM 717 O O . PHE A 1 84 ? -0.985 7.153 9.020 1.00 93.88 84 PHE A O 1
ATOM 724 N N . ASP A 1 85 ? -1.065 9.374 8.610 1.00 94.38 85 ASP A N 1
ATOM 725 C CA . ASP A 1 85 ? -1.807 9.727 9.809 1.00 94.38 85 ASP A CA 1
ATOM 726 C C . ASP A 1 85 ? -3.275 9.300 9.738 1.00 94.38 85 ASP A C 1
ATOM 728 O O . ASP A 1 85 ? -3.767 8.796 8.724 1.00 94.38 85 ASP A O 1
ATOM 732 N N . THR A 1 86 ? -3.973 9.471 10.860 1.00 96.25 86 THR A N 1
ATOM 733 C CA . THR A 1 86 ? -5.397 9.166 10.965 1.00 96.25 86 THR A CA 1
ATOM 734 C C . THR A 1 86 ? -6.181 9.968 9.934 1.00 96.25 86 THR A C 1
ATOM 736 O O . THR A 1 86 ? -6.083 11.195 9.880 1.00 96.25 86 THR A O 1
ATOM 739 N N . HIS A 1 87 ? -6.977 9.270 9.133 1.00 94.69 87 HIS A N 1
ATOM 740 C CA . HIS A 1 87 ? -7.780 9.852 8.062 1.00 94.69 87 HIS A CA 1
ATOM 741 C C . HIS A 1 87 ? -9.107 9.105 7.908 1.00 94.69 87 HIS A C 1
ATOM 743 O O . HIS A 1 87 ? -9.392 8.141 8.619 1.00 94.69 87 HIS A O 1
ATOM 749 N N . THR A 1 88 ? -9.933 9.592 6.988 1.00 95.81 88 THR A N 1
ATOM 750 C CA . THR A 1 88 ? -11.223 9.010 6.615 1.00 95.81 88 THR A CA 1
ATOM 751 C C . THR A 1 88 ? -11.293 8.879 5.103 1.00 95.81 88 THR A C 1
ATOM 753 O O . THR A 1 88 ? -10.896 9.814 4.404 1.00 95.81 88 THR A O 1
ATOM 756 N N . ASP A 1 89 ? -11.895 7.803 4.612 1.00 93.38 89 ASP A N 1
ATOM 757 C CA . ASP A 1 89 ? -12.191 7.640 3.190 1.00 93.38 89 ASP A CA 1
ATOM 758 C C . ASP A 1 89 ? -13.648 8.013 2.871 1.00 93.38 89 ASP A C 1
ATOM 760 O O . ASP A 1 89 ? -14.529 7.855 3.722 1.00 93.38 89 ASP A O 1
ATOM 764 N N . PRO A 1 90 ? -13.940 8.500 1.651 1.00 92.50 90 PRO A N 1
ATOM 765 C CA . PRO A 1 90 ? -15.300 8.853 1.238 1.00 92.50 90 PRO A CA 1
ATOM 766 C C . PRO A 1 90 ? -16.174 7.636 0.889 1.00 92.50 90 PRO A C 1
ATOM 768 O O . PRO A 1 90 ? -17.373 7.795 0.666 1.00 92.50 90 PRO A O 1
ATOM 771 N N . VAL A 1 91 ? -15.586 6.440 0.817 1.00 93.75 91 VAL A N 1
ATOM 772 C CA . VAL A 1 91 ? -16.246 5.177 0.459 1.00 93.75 91 VAL A CA 1
ATOM 773 C C . VAL A 1 91 ? -15.971 4.114 1.516 1.00 93.75 91 VAL A C 1
ATOM 775 O O . VAL A 1 91 ? -15.050 4.254 2.319 1.00 93.75 91 VAL A O 1
ATOM 778 N N . ASP A 1 92 ? -16.749 3.034 1.493 1.00 96.44 92 ASP A N 1
ATOM 779 C CA . ASP A 1 92 ? -16.452 1.859 2.305 1.00 96.44 92 ASP A CA 1
ATOM 780 C C . ASP A 1 92 ? -15.155 1.202 1.826 1.00 96.44 92 ASP A C 1
ATOM 782 O O . ASP A 1 92 ? -14.955 0.963 0.628 1.00 96.44 92 ASP A O 1
ATOM 786 N N . VAL A 1 93 ? -14.296 0.853 2.779 1.00 97.31 93 VAL A N 1
ATOM 787 C CA . VAL A 1 93 ? -13.013 0.210 2.521 1.00 97.31 93 VAL A CA 1
ATOM 788 C C . VAL A 1 93 ? -12.964 -1.151 3.192 1.00 97.31 93 VAL A C 1
ATOM 790 O O . VAL A 1 93 ? -13.266 -1.305 4.375 1.00 97.31 93 VAL A O 1
ATOM 793 N N . ILE A 1 94 ? -12.539 -2.164 2.439 1.00 98.19 94 ILE A N 1
ATOM 794 C CA . ILE A 1 94 ? -12.181 -3.466 3.002 1.00 98.19 94 ILE A CA 1
ATOM 795 C C . ILE A 1 94 ? -10.661 -3.564 3.053 1.00 98.19 94 ILE A C 1
ATOM 797 O O . ILE A 1 94 ? -10.005 -3.580 2.012 1.00 98.19 94 ILE A O 1
ATOM 801 N N . ILE A 1 95 ? -10.111 -3.685 4.258 1.00 98.31 95 ILE A N 1
ATOM 802 C CA . ILE A 1 95 ? -8.702 -4.008 4.479 1.00 98.31 95 ILE A CA 1
ATOM 803 C C . ILE A 1 95 ? -8.571 -5.523 4.568 1.00 98.31 95 ILE A C 1
ATOM 805 O O . ILE A 1 95 ? -9.140 -6.151 5.458 1.00 98.31 95 ILE A O 1
ATOM 809 N N . GLU A 1 96 ? -7.819 -6.120 3.650 1.00 98.44 96 GLU A N 1
ATOM 810 C CA . GLU A 1 96 ? -7.489 -7.543 3.654 1.00 98.44 96 GLU A CA 1
ATOM 811 C C . GLU A 1 96 ? -5.993 -7.727 3.912 1.00 98.44 96 GLU A C 1
ATOM 813 O O . GLU A 1 96 ? -5.160 -7.273 3.124 1.00 98.44 96 GLU A O 1
ATOM 818 N N . CYS A 1 97 ? -5.641 -8.436 4.984 1.00 98.69 97 CYS A N 1
ATOM 819 C CA . CYS A 1 97 ? -4.259 -8.849 5.207 1.00 98.69 97 CYS A CA 1
ATOM 820 C C . CYS A 1 97 ? -3.931 -10.021 4.272 1.00 98.69 97 CYS A C 1
ATOM 822 O O . CYS A 1 97 ? -4.614 -11.047 4.271 1.00 98.69 97 CYS A O 1
ATOM 824 N N . LYS A 1 98 ? -2.908 -9.854 3.434 1.00 98.50 98 LYS A N 1
ATOM 825 C CA . LYS A 1 98 ? -2.468 -10.848 2.448 1.00 98.50 98 LYS A CA 1
ATOM 826 C C . LYS A 1 98 ? -1.327 -11.707 2.986 1.00 98.50 98 LYS A C 1
ATOM 828 O O . LYS A 1 98 ? -1.311 -12.899 2.692 1.00 98.50 98 LYS A O 1
ATOM 833 N N . ASP A 1 99 ? -0.419 -11.109 3.756 1.00 98.69 99 ASP A N 1
ATOM 834 C CA . ASP A 1 99 ? 0.705 -11.782 4.413 1.00 98.69 99 ASP A CA 1
ATOM 835 C C . ASP A 1 99 ? 1.196 -10.977 5.637 1.00 98.69 99 ASP A C 1
ATOM 837 O O . ASP A 1 99 ? 0.948 -9.769 5.726 1.00 98.69 99 ASP A O 1
ATOM 841 N N . GLY A 1 100 ? 1.890 -11.634 6.569 1.00 98.44 100 GLY A N 1
ATOM 842 C CA . GLY A 1 100 ? 2.337 -11.044 7.839 1.00 98.44 100 GLY A CA 1
ATOM 843 C C . GLY A 1 100 ? 1.193 -10.702 8.802 1.00 98.44 100 GLY A C 1
ATOM 844 O O . GLY A 1 100 ? 0.177 -11.397 8.834 1.00 98.44 100 GLY A O 1
ATOM 845 N N . VAL A 1 101 ? 1.358 -9.642 9.602 1.00 98.50 101 VAL A N 1
ATOM 846 C CA . VAL A 1 101 ? 0.343 -9.186 10.573 1.00 98.50 101 VAL A CA 1
ATOM 847 C C . VAL A 1 101 ? 0.067 -7.702 10.384 1.00 98.50 101 VAL A C 1
ATOM 849 O O . VAL A 1 101 ? 0.929 -6.858 10.630 1.00 98.50 101 VAL A O 1
ATOM 852 N N . LYS A 1 102 ? -1.157 -7.360 9.972 1.00 98.38 102 LYS A N 1
ATOM 853 C CA . LYS A 1 102 ? -1.558 -5.960 9.804 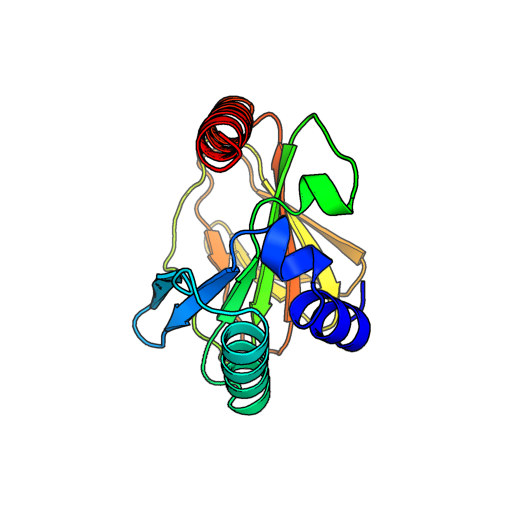1.00 98.38 102 LYS A CA 1
ATOM 854 C C . LYS A 1 102 ? -2.248 -5.443 11.058 1.00 98.38 102 LYS A C 1
ATOM 856 O O . LYS A 1 102 ? -3.323 -5.916 11.414 1.00 98.38 102 LYS A O 1
ATOM 861 N N . HIS A 1 103 ? -1.663 -4.415 11.662 1.00 98.31 103 HIS A N 1
ATOM 862 C CA . HIS A 1 103 ? -2.262 -3.671 12.767 1.00 98.31 103 HIS A CA 1
ATOM 863 C C . HIS A 1 103 ? -2.930 -2.395 12.252 1.00 98.31 103 HIS A C 1
ATOM 865 O O . HIS A 1 103 ? -2.313 -1.614 11.518 1.00 98.31 103 HIS A O 1
ATOM 871 N N . MET A 1 104 ? -4.188 -2.202 12.633 1.00 98.25 104 MET A N 1
ATOM 872 C CA . MET A 1 104 ? -5.010 -1.037 12.311 1.00 98.25 104 MET A CA 1
ATOM 873 C C . MET A 1 104 ? -5.571 -0.440 13.598 1.00 98.25 104 MET A C 1
ATOM 875 O O . MET A 1 104 ? -5.955 -1.179 14.497 1.00 98.25 104 MET A O 1
ATOM 879 N N . GLU A 1 105 ? -5.690 0.877 13.658 1.00 98.12 105 GLU A N 1
ATOM 880 C CA . GLU A 1 105 ? -6.549 1.578 14.606 1.00 98.12 105 GLU A CA 1
ATOM 881 C C . GLU A 1 105 ? -7.808 2.038 13.869 1.00 98.12 105 GLU A C 1
ATOM 883 O O . GLU A 1 105 ? -7.704 2.676 12.821 1.00 98.12 105 GLU A O 1
ATOM 888 N N . VAL A 1 106 ? -8.988 1.722 14.402 1.00 97.50 106 VAL A N 1
ATOM 889 C CA . VAL A 1 106 ? -10.281 2.199 13.887 1.00 97.50 106 VAL A CA 1
ATOM 890 C C . VAL A 1 106 ? -11.120 2.682 15.064 1.00 97.50 106 VAL A C 1
ATOM 892 O O . VAL A 1 106 ? -11.320 1.934 16.022 1.00 97.50 106 VAL A O 1
ATOM 895 N N . ASP A 1 107 ? -11.580 3.935 15.023 1.00 92.62 107 ASP A N 1
ATOM 896 C CA . ASP A 1 107 ? -12.274 4.596 16.146 1.00 92.62 107 ASP A CA 1
ATOM 897 C C . ASP A 1 107 ? -11.541 4.443 17.499 1.00 92.62 107 ASP A C 1
ATOM 899 O O . ASP A 1 107 ? -12.147 4.152 18.536 1.00 92.62 107 ASP A O 1
ATOM 903 N N . GLY A 1 108 ? -10.210 4.584 17.489 1.00 92.31 108 GLY A N 1
ATOM 904 C CA . GLY A 1 108 ? -9.363 4.464 18.683 1.00 92.31 108 GLY A CA 1
ATOM 905 C C . GLY A 1 108 ? -9.216 3.039 19.229 1.00 92.31 108 GLY A C 1
ATOM 906 O O . GLY A 1 108 ? -8.732 2.859 20.346 1.00 92.31 108 GLY A O 1
ATOM 907 N N . LYS A 1 109 ? -9.655 2.016 18.484 1.00 96.25 109 LYS A N 1
ATOM 908 C CA . LYS A 1 109 ? -9.474 0.604 18.839 1.00 96.25 109 LYS A CA 1
ATOM 909 C C . LYS A 1 109 ? -8.448 -0.043 17.928 1.00 96.25 109 LYS A C 1
ATOM 911 O O . LYS A 1 109 ? -8.618 -0.047 16.711 1.00 96.25 109 LYS A O 1
ATOM 916 N N . GLU A 1 110 ? -7.433 -0.651 18.530 1.00 97.88 110 GLU A N 1
ATOM 917 C CA . GLU A 1 110 ? -6.463 -1.460 17.800 1.00 97.88 110 GLU A CA 1
ATOM 918 C C . GLU A 1 110 ? -7.055 -2.821 17.406 1.00 97.88 110 GLU A C 1
ATOM 920 O O . GLU A 1 110 ? -7.734 -3.493 18.189 1.00 97.88 110 GLU A O 1
ATOM 925 N N . ILE A 1 111 ? -6.788 -3.226 16.169 1.00 98.19 111 ILE A N 1
ATOM 926 C CA . ILE A 1 111 ? -7.244 -4.466 15.548 1.00 98.19 111 ILE A CA 1
ATOM 927 C C . ILE A 1 111 ? -6.052 -5.093 14.824 1.00 98.19 111 ILE A C 1
ATOM 929 O O . ILE A 1 111 ? -5.435 -4.461 13.966 1.00 98.19 111 ILE A O 1
ATOM 933 N N . ALA A 1 112 ? -5.771 -6.360 15.127 1.00 98.31 112 ALA A N 1
ATOM 934 C CA . ALA A 1 112 ? -4.770 -7.157 14.425 1.00 98.31 112 ALA A CA 1
ATOM 935 C C . ALA A 1 112 ? -5.436 -8.092 13.404 1.00 98.31 112 ALA A C 1
ATOM 937 O O . ALA A 1 112 ? -6.371 -8.835 13.721 1.00 98.31 112 ALA A O 1
ATOM 938 N N . LEU A 1 113 ? -4.937 -8.078 12.171 1.00 98.56 113 LEU A N 1
ATOM 939 C CA . LEU A 1 113 ? -5.392 -8.914 11.064 1.00 98.56 113 LEU A CA 1
ATOM 940 C C . LEU A 1 113 ? -4.281 -9.894 10.680 1.00 98.56 113 LEU A C 1
ATOM 942 O O . LEU A 1 113 ? -3.166 -9.481 10.366 1.00 98.56 113 LEU A O 1
ATOM 946 N N . LEU A 1 114 ? -4.611 -11.186 10.690 1.00 98.44 114 LEU A N 1
ATOM 947 C CA . LEU A 1 114 ? -3.763 -12.264 10.179 1.00 98.44 114 LEU A CA 1
ATOM 948 C C . LEU A 1 114 ? -4.051 -12.498 8.687 1.00 98.44 114 LEU A C 1
ATOM 950 O O . LEU A 1 114 ? -5.093 -12.047 8.199 1.00 98.44 114 LEU A O 1
ATOM 954 N N . PRO A 1 115 ? -3.201 -13.237 7.954 1.00 98.50 115 PRO A N 1
ATOM 955 C CA . PRO A 1 115 ? -3.420 -13.486 6.534 1.00 98.50 115 PRO A CA 1
ATOM 956 C C . PRO A 1 115 ? -4.801 -14.103 6.264 1.00 98.50 115 PRO A C 1
ATOM 958 O O . PRO A 1 115 ? -5.199 -15.093 6.878 1.00 98.50 115 PRO A O 1
ATOM 961 N N . GLY A 1 116 ? -5.551 -13.490 5.348 1.00 96.94 116 GLY A N 1
ATOM 962 C CA . GLY A 1 116 ? -6.931 -13.846 5.012 1.00 96.94 116 GLY A CA 1
ATOM 963 C C . GLY A 1 116 ? -8.005 -13.154 5.861 1.00 96.94 116 GLY A C 1
ATOM 964 O O . GLY A 1 116 ? -9.170 -13.148 5.455 1.00 96.94 116 GLY A O 1
ATOM 965 N N . HIS A 1 117 ? -7.651 -12.537 6.995 1.00 98.50 117 HIS A N 1
ATOM 966 C CA . HIS A 1 117 ? -8.584 -11.703 7.754 1.00 98.50 117 HIS A CA 1
ATOM 967 C C . HIS A 1 117 ? -8.935 -10.435 6.975 1.00 98.50 117 HIS A C 1
ATOM 969 O O . HIS A 1 117 ? -8.121 -9.876 6.232 1.00 98.50 117 HIS A O 1
ATOM 975 N N . LYS A 1 118 ? -10.171 -9.976 7.183 1.00 98.31 118 LYS A N 1
ATOM 976 C CA . LYS A 1 118 ? -10.728 -8.782 6.555 1.00 98.31 118 LYS A CA 1
ATOM 977 C C . LYS A 1 118 ? -11.356 -7.881 7.604 1.00 98.31 118 LYS A C 1
ATOM 979 O O . LYS A 1 118 ? -12.004 -8.371 8.526 1.00 98.31 118 LYS A O 1
AT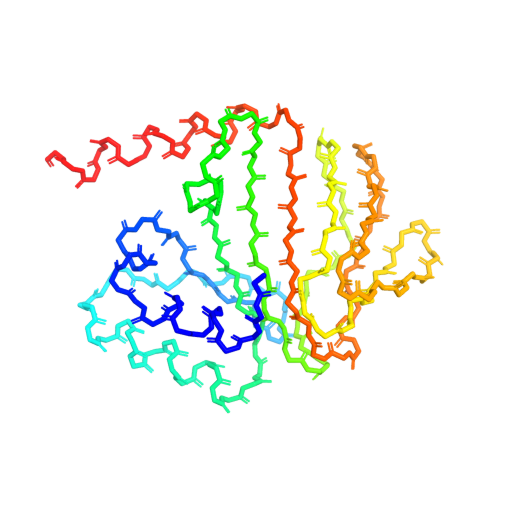OM 984 N N . LEU A 1 119 ? -11.197 -6.581 7.416 1.00 98.25 119 LEU A N 1
ATOM 985 C CA . LEU A 1 119 ? -11.811 -5.534 8.220 1.00 98.25 119 LEU A CA 1
ATOM 986 C C . LEU A 1 119 ? -12.584 -4.601 7.296 1.00 98.25 119 LEU A C 1
ATOM 988 O O . LEU A 1 119 ? -12.022 -4.096 6.328 1.00 98.25 119 LEU A O 1
ATOM 992 N N . LEU A 1 120 ? -13.863 -4.391 7.596 1.00 98.00 120 LEU A N 1
ATOM 993 C CA . LEU A 1 120 ? -14.655 -3.338 6.974 1.00 98.00 120 LEU A CA 1
ATOM 994 C C . LEU A 1 120 ? -14.458 -2.049 7.769 1.00 98.00 120 LEU A C 1
ATOM 996 O O . LEU A 1 120 ? -14.645 -2.046 8.985 1.00 98.00 120 LEU A O 1
ATOM 1000 N N . ILE A 1 121 ? -14.118 -0.982 7.062 1.00 97.69 121 ILE A N 1
ATOM 1001 C CA . ILE A 1 121 ? -14.086 0.389 7.555 1.00 97.69 121 ILE A CA 1
ATOM 1002 C C . ILE A 1 121 ? -15.132 1.143 6.741 1.00 97.69 121 ILE A C 1
ATOM 1004 O O . ILE A 1 121 ? -15.050 1.184 5.513 1.00 97.69 121 ILE A O 1
ATOM 1008 N N . THR A 1 122 ? -16.160 1.668 7.400 1.00 97.06 122 THR A N 1
ATOM 1009 C CA . THR A 1 122 ? -17.248 2.354 6.689 1.00 97.06 122 THR A CA 1
ATOM 1010 C C . THR A 1 122 ? -16.813 3.742 6.232 1.00 97.06 122 THR A C 1
ATOM 1012 O O . THR A 1 122 ? -15.965 4.365 6.874 1.00 97.06 122 THR A O 1
ATOM 1015 N N . ALA A 1 123 ? -17.432 4.261 5.174 1.00 96.06 123 ALA A N 1
ATOM 1016 C CA . ALA A 1 123 ? -17.204 5.625 4.704 1.00 96.06 123 ALA A CA 1
ATOM 1017 C C . ALA A 1 123 ? -17.264 6.644 5.859 1.00 96.06 123 ALA A C 1
ATOM 1019 O O . ALA A 1 123 ? -18.186 6.635 6.679 1.00 96.06 123 ALA A O 1
ATOM 1020 N N . GLY A 1 124 ? -16.269 7.528 5.930 1.00 95.44 124 GLY A N 1
ATOM 1021 C CA . GLY A 1 124 ? -16.147 8.546 6.975 1.00 95.44 124 GLY A CA 1
ATOM 1022 C C . GLY A 1 124 ? -15.621 8.047 8.325 1.00 95.44 124 GLY A C 1
ATOM 1023 O O . GLY A 1 124 ? -15.461 8.865 9.228 1.00 95.44 124 GLY A O 1
ATOM 1024 N N . GLN A 1 125 ? -15.336 6.751 8.487 1.00 96.88 125 GLN A N 1
ATOM 1025 C CA . GLN A 1 125 ? -14.816 6.203 9.740 1.00 96.88 125 GLN A CA 1
ATOM 1026 C C . GLN A 1 125 ? -13.304 6.474 9.878 1.00 96.88 125 GLN A C 1
ATOM 1028 O O . GLN A 1 125 ? -12.525 6.052 9.011 1.00 96.88 125 GLN A O 1
ATOM 1033 N N . PRO A 1 126 ? -12.861 7.173 10.943 1.00 97.56 126 PRO A N 1
ATOM 1034 C CA . PRO A 1 126 ? -11.449 7.451 11.169 1.00 97.56 126 PRO A CA 1
ATOM 1035 C C . PRO A 1 126 ? -10.643 6.180 11.406 1.00 97.56 126 PRO A C 1
ATOM 1037 O O . PRO A 1 126 ? -11.003 5.340 12.238 1.00 97.56 126 PRO A O 1
ATOM 1040 N N . HIS A 1 127 ? -9.519 6.068 10.710 1.00 97.88 127 HIS A N 1
ATOM 1041 C CA . HIS A 1 127 ? -8.618 4.940 10.865 1.00 97.88 127 HIS A CA 1
ATOM 1042 C C . HIS A 1 127 ? -7.163 5.306 10.563 1.00 97.88 127 HIS A C 1
ATOM 1044 O O . HIS A 1 127 ? -6.869 6.304 9.902 1.00 97.88 127 HIS A O 1
ATOM 1050 N N . LYS A 1 128 ? -6.243 4.486 11.074 1.00 96.69 128 LYS A N 1
ATOM 1051 C CA . LYS A 1 128 ? -4.795 4.601 10.866 1.00 96.69 128 LYS A CA 1
ATOM 1052 C C . LYS A 1 128 ? -4.165 3.211 10.818 1.00 96.69 128 LYS A C 1
ATOM 1054 O O . LYS A 1 128 ? -4.571 2.314 11.549 1.00 96.69 128 LYS A O 1
ATOM 1059 N N . ALA A 1 129 ? -3.161 3.012 9.970 1.00 97.06 129 ALA A N 1
ATOM 1060 C CA . ALA A 1 129 ? -2.320 1.818 10.041 1.00 97.06 129 ALA A CA 1
ATOM 1061 C C . ALA A 1 129 ? -1.204 2.019 11.075 1.00 97.06 129 ALA A C 1
ATOM 1063 O O . ALA A 1 129 ? -0.636 3.102 11.159 1.00 97.06 129 ALA A O 1
ATOM 1064 N N . LEU A 1 130 ? -0.885 0.983 11.853 1.00 96.56 130 LEU A N 1
ATOM 1065 C CA . LEU A 1 130 ? 0.092 1.077 12.950 1.00 96.56 130 LEU A CA 1
ATOM 1066 C C . LEU A 1 130 ? 1.436 0.408 12.629 1.00 96.56 130 LEU A C 1
ATOM 1068 O O . LEU A 1 130 ? 2.438 0.720 13.258 1.00 96.56 130 LEU A O 1
ATOM 1072 N N . ASN A 1 131 ? 1.470 -0.482 11.630 1.00 95.81 131 ASN A N 1
ATOM 1073 C CA . ASN A 1 131 ? 2.676 -1.110 11.066 1.00 95.81 131 ASN A CA 1
ATOM 1074 C C . ASN A 1 131 ? 3.697 -1.662 12.086 1.00 95.81 131 ASN A C 1
ATOM 1076 O O . ASN A 1 131 ? 4.874 -1.768 11.763 1.00 95.81 131 ASN A O 1
ATOM 1080 N N . TYR A 1 132 ? 3.279 -2.064 13.293 1.00 97.56 132 TYR A N 1
ATOM 1081 C CA . TYR A 1 132 ? 4.183 -2.628 14.311 1.00 97.56 132 TYR A CA 1
ATOM 1082 C C . TYR A 1 132 ? 4.971 -3.850 13.810 1.00 97.56 132 TYR A C 1
ATOM 1084 O O . TYR A 1 132 ? 6.103 -4.079 14.229 1.00 97.56 132 TYR A O 1
ATOM 1092 N N . GLU A 1 133 ? 4.390 -4.603 12.876 1.00 98.25 133 GLU A N 1
ATOM 1093 C CA . GLU A 1 133 ? 4.982 -5.772 12.234 1.00 98.25 133 GLU A CA 1
ATOM 1094 C C . GLU A 1 133 ? 4.977 -5.614 10.710 1.00 98.25 133 GLU A C 1
ATOM 1096 O O . GLU A 1 133 ? 4.195 -4.842 10.142 1.00 98.25 133 GLU A O 1
ATOM 1101 N N . LYS A 1 134 ? 5.849 -6.379 10.043 1.00 98.25 134 LYS A N 1
ATOM 1102 C CA . LYS A 1 134 ? 5.890 -6.471 8.582 1.00 98.25 134 LYS A CA 1
ATOM 1103 C C . LYS A 1 134 ? 4.564 -7.037 8.072 1.00 98.25 134 LYS A C 1
ATOM 1105 O O . LYS A 1 134 ? 4.088 -8.060 8.573 1.00 98.25 134 LYS A O 1
ATOM 1110 N N . ALA A 1 135 ? 3.973 -6.391 7.072 1.00 98.56 135 ALA A N 1
ATOM 1111 C CA . ALA A 1 135 ? 2.695 -6.822 6.521 1.00 98.56 135 ALA A CA 1
ATOM 1112 C C . ALA A 1 135 ? 2.557 -6.500 5.035 1.00 98.56 135 ALA A C 1
ATOM 1114 O O . ALA A 1 135 ? 3.076 -5.507 4.522 1.00 98.56 135 ALA A O 1
ATOM 1115 N N . LEU A 1 136 ? 1.807 -7.361 4.353 1.00 98.75 136 LEU A N 1
ATOM 1116 C CA . LEU A 1 136 ? 1.287 -7.129 3.017 1.00 98.75 136 LEU A CA 1
ATOM 1117 C C . LEU A 1 136 ? -0.227 -7.059 3.136 1.00 98.75 136 LEU A C 1
ATOM 1119 O O . LEU A 1 136 ? -0.869 -7.980 3.646 1.00 98.75 136 LEU A O 1
ATOM 1123 N N . MET A 1 137 ? -0.819 -5.978 2.656 1.00 98.25 137 MET A N 1
ATOM 1124 C CA . MET A 1 137 ? -2.258 -5.755 2.763 1.00 98.25 137 MET A CA 1
ATOM 1125 C C . MET A 1 137 ? -2.820 -5.193 1.461 1.00 98.25 137 MET A C 1
ATOM 1127 O O . MET A 1 137 ? -2.125 -4.491 0.731 1.00 98.25 137 MET A O 1
ATOM 1131 N N . ALA A 1 138 ? -4.090 -5.480 1.184 1.00 98.50 138 ALA A N 1
ATOM 1132 C CA . ALA A 1 138 ? -4.860 -4.859 0.110 1.00 98.50 138 ALA A CA 1
ATOM 1133 C C . ALA A 1 138 ? -6.008 -4.026 0.694 1.00 98.50 138 ALA A C 1
ATOM 1135 O O . ALA A 1 138 ? -6.757 -4.512 1.540 1.00 98.50 138 ALA A O 1
ATOM 1136 N N . SER A 1 139 ? -6.119 -2.772 0.264 1.00 97.88 139 SER A N 1
ATOM 1137 C CA . SER A 1 139 ? -7.223 -1.867 0.574 1.00 97.88 139 SER A CA 1
ATOM 1138 C C . SER A 1 139 ? -8.138 -1.827 -0.636 1.00 97.88 139 SER A C 1
ATOM 1140 O O . SER A 1 139 ? -7.690 -1.495 -1.734 1.00 97.88 139 SER A O 1
ATOM 1142 N N . HIS A 1 140 ? -9.393 -2.216 -0.445 1.00 97.50 140 HIS A N 1
ATOM 1143 C CA . HIS A 1 140 ? -10.408 -2.267 -1.487 1.00 97.50 140 HIS A CA 1
ATOM 1144 C C . HIS A 1 140 ? -11.422 -1.138 -1.273 1.00 97.50 140 HIS A C 1
ATOM 1146 O O . HIS A 1 140 ? -12.236 -1.247 -0.358 1.00 97.50 140 HIS A O 1
ATOM 1152 N N . GLY A 1 141 ? -11.407 -0.103 -2.117 1.00 96.06 141 GLY A N 1
ATOM 1153 C CA . GLY A 1 141 ? -12.402 0.975 -2.111 1.00 96.06 141 GLY A CA 1
ATOM 1154 C C . GLY A 1 141 ? -13.659 0.559 -2.872 1.00 96.06 141 GLY A C 1
ATOM 1155 O O . GLY A 1 141 ? -13.665 0.516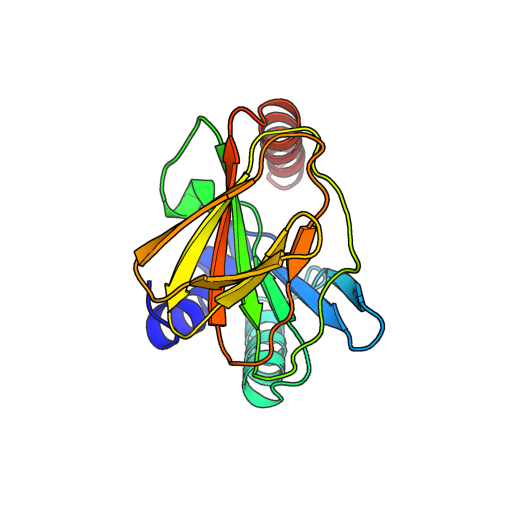 -4.106 1.00 96.06 141 GLY A O 1
ATOM 1156 N N . ILE A 1 142 ? -14.717 0.192 -2.151 1.00 90.00 142 ILE A N 1
ATOM 1157 C CA . ILE A 1 142 ? -15.932 -0.391 -2.731 1.00 90.00 142 ILE A CA 1
ATOM 1158 C C . ILE A 1 142 ? -16.786 0.698 -3.378 1.00 90.00 142 ILE A C 1
ATOM 1160 O O . ILE A 1 142 ? -17.145 1.679 -2.734 1.00 90.00 142 ILE A O 1
ATOM 1164 N N . GLY A 1 143 ? -17.145 0.516 -4.653 1.00 77.94 143 GLY A N 1
ATOM 1165 C CA . GLY A 1 143 ? -17.992 1.475 -5.368 1.00 77.94 143 GLY A CA 1
ATOM 1166 C C . GLY A 1 143 ? -17.302 2.799 -5.711 1.00 77.94 143 GLY A C 1
ATOM 1167 O O . GLY A 1 143 ? -17.974 3.727 -6.156 1.00 77.94 143 GLY A O 1
ATOM 1168 N N . ASP A 1 144 ? -15.977 2.893 -5.556 1.00 76.69 144 ASP A N 1
ATOM 1169 C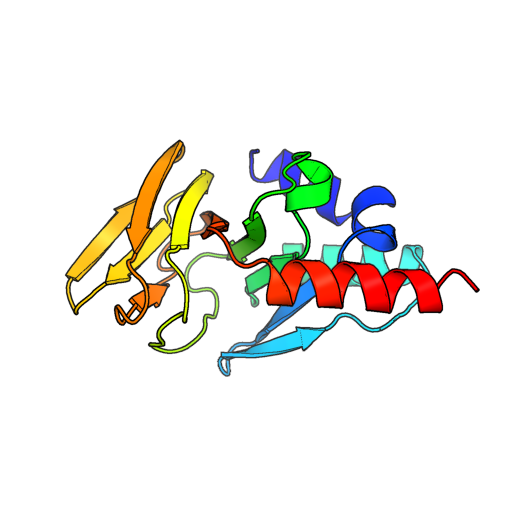 CA . ASP A 1 144 ? -15.176 4.054 -5.958 1.00 76.69 144 ASP A CA 1
ATOM 1170 C C . ASP A 1 144 ? -15.028 4.135 -7.488 1.00 76.69 144 ASP A C 1
ATOM 1172 O O . ASP A 1 144 ? -13.980 3.868 -8.082 1.00 76.69 144 ASP A O 1
ATOM 1176 N N . THR A 1 145 ? -16.128 4.465 -8.163 1.00 65.25 145 THR A N 1
ATOM 1177 C CA . THR A 1 145 ? -16.171 4.537 -9.626 1.00 65.25 145 THR A CA 1
ATOM 1178 C C . THR A 1 145 ? -15.525 5.805 -10.179 1.00 65.25 145 THR A C 1
ATOM 1180 O O . THR A 1 145 ? -15.065 5.800 -11.318 1.00 65.25 145 THR A O 1
ATOM 1183 N N . GLU A 1 146 ? -15.467 6.891 -9.402 1.00 64.62 146 GLU A N 1
ATOM 1184 C CA . GLU A 1 146 ? -14.863 8.151 -9.855 1.00 64.62 146 GLU A CA 1
ATOM 1185 C C . GLU A 1 146 ? -13.346 8.028 -9.997 1.00 64.62 146 GLU A C 1
ATOM 1187 O O . GLU A 1 146 ? -12.798 8.380 -11.047 1.00 64.62 146 GLU A O 1
ATOM 1192 N N . THR A 1 147 ? -12.669 7.464 -8.994 1.00 70.00 147 THR A N 1
ATOM 1193 C CA . THR A 1 147 ? -11.222 7.222 -9.057 1.00 70.00 147 THR A CA 1
ATOM 1194 C C . THR A 1 147 ? -10.897 6.199 -10.141 1.00 70.00 147 THR A C 1
ATOM 1196 O O . THR A 1 147 ? -9.984 6.417 -10.939 1.00 70.00 147 THR A O 1
ATOM 1199 N N . LEU A 1 148 ? -11.699 5.132 -10.267 1.00 61.12 148 LEU A N 1
ATOM 1200 C CA . LEU A 1 148 ? -11.560 4.156 -11.355 1.00 61.12 148 LEU A CA 1
ATOM 1201 C C . LEU A 1 148 ? -11.650 4.795 -12.744 1.00 61.12 148 LEU A C 1
ATOM 1203 O O . LEU A 1 148 ? -10.859 4.456 -13.627 1.00 61.12 148 LEU A O 1
ATOM 1207 N N . ASN A 1 149 ? -12.598 5.706 -12.956 1.00 63.25 149 ASN A N 1
ATOM 1208 C CA . ASN A 1 149 ? -12.769 6.371 -14.245 1.00 63.25 149 ASN A CA 1
ATOM 1209 C C . ASN A 1 149 ? -11.593 7.303 -14.560 1.00 63.25 149 ASN A C 1
ATOM 1211 O O . ASN A 1 149 ? -11.058 7.230 -15.665 1.00 63.25 149 ASN A O 1
ATOM 1215 N N . ARG A 1 150 ? -11.113 8.087 -13.586 1.00 63.56 150 ARG A N 1
ATOM 1216 C CA . ARG A 1 150 ? -9.921 8.941 -13.762 1.00 63.56 150 ARG A CA 1
ATOM 1217 C C . ARG A 1 150 ? -8.670 8.128 -14.094 1.00 63.56 150 ARG A C 1
ATOM 1219 O O . ARG A 1 150 ? -7.938 8.474 -15.018 1.00 63.56 150 ARG A O 1
ATOM 1226 N N . ILE A 1 151 ? -8.459 7.011 -13.394 1.00 62.84 151 ILE A N 1
ATOM 1227 C CA . ILE A 1 151 ? -7.365 6.073 -13.682 1.00 62.84 151 ILE A CA 1
ATOM 1228 C C . ILE A 1 151 ? -7.457 5.559 -15.128 1.00 62.84 151 ILE A C 1
ATOM 1230 O O . ILE A 1 151 ? -6.450 5.488 -15.836 1.00 62.84 151 ILE A O 1
ATOM 1234 N N . ARG A 1 152 ? -8.657 5.202 -15.599 1.00 64.12 152 ARG A N 1
ATOM 1235 C CA . ARG A 1 152 ? -8.867 4.730 -16.979 1.00 64.12 152 ARG A CA 1
ATOM 1236 C C . ARG A 1 152 ? -8.590 5.819 -18.020 1.00 64.12 152 ARG A C 1
ATOM 1238 O O . ARG A 1 152 ? -8.041 5.505 -19.074 1.00 64.12 152 ARG A O 1
ATOM 1245 N N . GLU A 1 153 ? -8.958 7.067 -17.746 1.00 63.56 153 GLU A N 1
ATOM 1246 C CA . GLU A 1 153 ? -8.755 8.203 -18.656 1.00 63.56 153 GLU A CA 1
ATOM 1247 C C . GLU A 1 153 ? -7.282 8.597 -18.790 1.00 63.56 153 GLU A C 1
ATOM 1249 O O . GLU A 1 153 ? -6.794 8.712 -19.915 1.00 63.56 153 GLU A O 1
ATOM 1254 N N . ASN A 1 154 ? -6.553 8.722 -17.676 1.00 59.06 154 ASN A N 1
ATOM 1255 C CA . ASN A 1 154 ? -5.132 9.087 -17.695 1.00 59.06 154 ASN A CA 1
ATOM 1256 C C . ASN A 1 154 ? -4.302 8.119 -18.549 1.00 59.06 154 ASN A C 1
ATOM 1258 O O . ASN A 1 154 ? -3.457 8.551 -19.325 1.00 59.06 154 ASN A O 1
ATOM 1262 N N . ASN A 1 155 ? -4.609 6.823 -18.497 1.00 55.72 155 ASN A N 1
ATOM 1263 C CA . ASN A 1 155 ? -3.879 5.804 -19.253 1.00 55.72 155 ASN A CA 1
ATOM 1264 C C . ASN A 1 155 ? -4.148 5.822 -20.766 1.00 55.72 155 ASN A C 1
ATOM 1266 O O . ASN A 1 155 ? -3.269 5.452 -21.542 1.00 55.72 155 ASN A O 1
ATOM 1270 N N . ARG A 1 156 ? -5.320 6.290 -21.220 1.00 54.72 156 ARG A N 1
ATOM 1271 C CA . ARG A 1 156 ? -5.574 6.457 -22.665 1.00 54.72 156 ARG A CA 1
ATOM 1272 C C . ARG A 1 156 ? -4.694 7.541 -23.287 1.00 54.72 156 ARG A C 1
ATOM 1274 O O . ARG A 1 156 ? -4.393 7.450 -24.470 1.00 54.72 156 ARG A O 1
ATOM 1281 N N . ASN A 1 157 ? -4.277 8.526 -22.494 1.00 43.19 157 ASN A N 1
ATOM 1282 C CA . ASN A 1 157 ? -3.441 9.635 -22.951 1.00 43.19 157 ASN A CA 1
ATOM 1283 C C . ASN A 1 157 ? -1.934 9.320 -22.924 1.00 43.19 157 ASN A C 1
ATOM 1285 O O . ASN A 1 157 ? -1.162 10.054 -23.526 1.00 43.19 157 ASN A O 1
ATOM 1289 N N . VAL A 1 158 ? -1.502 8.253 -22.239 1.00 44.09 158 VAL A N 1
ATOM 1290 C CA . VAL A 1 158 ? -0.090 7.806 -22.229 1.00 44.09 158 VAL A CA 1
ATOM 1291 C C . VAL A 1 158 ? 0.198 6.830 -23.382 1.00 44.09 158 VAL A C 1
ATOM 1293 O O . VAL A 1 158 ? 1.343 6.667 -23.789 1.00 44.09 158 VAL A O 1
ATOM 1296 N N . GLN A 1 159 ? -0.841 6.209 -23.952 1.00 37.72 159 GLN A N 1
ATOM 1297 C CA . GLN A 1 159 ? -0.743 5.288 -25.093 1.00 37.72 159 GLN A CA 1
ATOM 1298 C C . GLN A 1 159 ? -0.970 5.959 -26.468 1.00 37.72 159 GLN A C 1
ATOM 1300 O O . GLN A 1 159 ? -1.125 5.243 -27.461 1.00 37.72 159 GLN A O 1
ATOM 1305 N N . SER A 1 160 ? -1.018 7.298 -26.543 1.00 34.88 160 SER A N 1
ATOM 1306 C CA . SER A 1 160 ? -1.222 8.067 -27.787 1.00 34.88 160 SER A CA 1
ATOM 1307 C C . SER A 1 160 ? 0.047 8.724 -28.310 1.00 34.88 160 SER A C 1
ATOM 1309 O O . SER A 1 160 ? 0.682 9.435 -27.499 1.00 34.88 160 SER A O 1
#

Sequence (160 aa):
MTFEKFEEFLLSSECYWEHDVSYIDKDGLQHLIAPQEFWEYQTTVARLIAEEEVTIKVEQMQRYWKWDDRTIHVFYNPAGGPTFDTHTDPVDVIIECKDGVKHMEVDGKEIALLPGHKLLITAGQPHKALNYEKALMASHGIGDTETLNRIRENNRNVQS

Foldseek 3Di:
DEPVVVLVVQLDPCQVQQKWKWKQAPVRDIGTPDDDPSVVSNVVSVVCVVVLGIKMKIWPCCVVVVHDFWTKMKIWHAAQHHHHDKDFAQAKKKKAWQADWWWKAWPNDIDIHHHGDIDIDGGPTIMITRRNHTTIIMIIGGRPVVVVVVSVVVVVVVVD